Protein AF-A0A543FHK7-F1 (afdb_monomer)

pLDDT: mean 80.86, std 18.91, range [42.31, 97.62]

Organism: NCBI:txid1215925

Foldseek 3Di:
DPPPPVVVVVVVPPPPFFQKKKWWWDDDPDPVPIDIAIAGEHPVRNVVVVVVCVVVVTDMDMDRPDDPPGHHDPVVPPPD

Structure (mmCIF, N/CA/C/O backbone):
data_AF-A0A543FHK7-F1
#
_entry.id   AF-A0A543FHK7-F1
#
loop_
_atom_site.group_PDB
_atom_site.id
_atom_site.type_symbol
_atom_site.label_atom_id
_atom_site.label_alt_id
_atom_site.label_comp_id
_atom_site.label_asym_id
_atom_site.label_entity_id
_atom_site.label_seq_id
_atom_site.pdbx_PDB_ins_code
_atom_site.Cartn_x
_atom_site.Cartn_y
_atom_site.Cartn_z
_atom_site.occupancy
_atom_site.B_iso_or_equiv
_atom_site.auth_seq_id
_atom_site.auth_comp_id
_atom_site.auth_asym_id
_atom_site.auth_atom_id
_atom_site.pdbx_PDB_model_num
ATOM 1 N N . MET A 1 1 ? 14.225 16.224 -41.995 1.00 46.69 1 MET A N 1
ATOM 2 C CA . MET A 1 1 ? 14.159 16.249 -40.521 1.00 46.69 1 MET A CA 1
ATOM 3 C C . MET A 1 1 ? 12.838 15.610 -40.145 1.00 46.69 1 MET A C 1
ATOM 5 O O . MET A 1 1 ? 11.834 16.287 -40.263 1.00 46.69 1 MET A O 1
ATOM 9 N N . ASP A 1 2 ? 12.823 14.314 -39.828 1.00 48.94 2 ASP A N 1
ATOM 10 C CA . ASP A 1 2 ? 11.605 13.631 -39.349 1.00 48.94 2 ASP A CA 1
ATOM 11 C C . ASP A 1 2 ? 11.957 12.338 -38.583 1.00 48.94 2 ASP A C 1
ATOM 13 O O . ASP A 1 2 ? 11.466 11.245 -38.840 1.00 48.94 2 ASP A O 1
ATOM 17 N N . GLY A 1 3 ? 12.958 12.440 -37.703 1.00 42.31 3 GLY A N 1
ATOM 18 C CA . GLY A 1 3 ? 13.521 11.303 -36.960 1.00 42.31 3 GLY A CA 1
ATOM 19 C C . GLY A 1 3 ? 13.042 11.203 -35.511 1.00 42.31 3 GLY A C 1
ATOM 20 O O . GLY A 1 3 ? 13.488 10.320 -34.784 1.00 42.31 3 GLY A O 1
ATOM 21 N N . THR A 1 4 ? 12.167 12.108 -35.068 1.00 47.06 4 THR A N 1
ATOM 22 C CA . THR A 1 4 ? 11.870 12.292 -33.636 1.00 47.06 4 THR A CA 1
ATOM 23 C C . THR A 1 4 ? 10.493 11.760 -33.233 1.00 47.06 4 THR A C 1
ATOM 25 O O . THR A 1 4 ? 10.236 11.589 -32.045 1.00 47.06 4 THR A O 1
ATOM 28 N N . GLN A 1 5 ? 9.612 11.446 -34.191 1.00 44.84 5 GLN A N 1
ATOM 29 C CA . GLN A 1 5 ? 8.255 10.971 -33.885 1.00 44.84 5 GLN A CA 1
ATOM 30 C C . GLN A 1 5 ? 8.184 9.449 -33.656 1.00 44.84 5 GLN A C 1
ATOM 32 O O . GLN A 1 5 ? 7.398 8.989 -32.833 1.00 44.84 5 GLN A O 1
ATOM 37 N N . HIS A 1 6 ? 9.084 8.664 -34.259 1.00 45.06 6 HIS A N 1
ATOM 38 C CA . HIS A 1 6 ? 9.073 7.199 -34.123 1.00 45.06 6 HIS A CA 1
ATOM 39 C C . HIS A 1 6 ? 9.665 6.653 -32.812 1.00 45.06 6 HIS A C 1
ATOM 41 O O . HIS A 1 6 ? 9.435 5.493 -32.468 1.00 45.06 6 HIS A O 1
ATOM 47 N N . ILE A 1 7 ? 10.409 7.462 -32.050 1.00 50.00 7 ILE A N 1
ATOM 48 C CA . ILE A 1 7 ? 10.956 7.034 -30.753 1.00 50.00 7 ILE A CA 1
ATOM 49 C C . ILE A 1 7 ? 9.933 7.132 -29.621 1.00 50.00 7 ILE A C 1
ATOM 51 O O . ILE A 1 7 ? 10.007 6.332 -28.700 1.00 50.00 7 ILE A O 1
ATOM 55 N N . ALA A 1 8 ? 8.949 8.031 -29.686 1.00 47.22 8 ALA A N 1
ATOM 56 C CA . ALA A 1 8 ? 7.959 8.177 -28.615 1.00 47.22 8 ALA A CA 1
ATOM 57 C C . ALA A 1 8 ? 6.912 7.043 -28.609 1.00 47.22 8 ALA A C 1
ATOM 59 O O . ALA A 1 8 ? 6.392 6.672 -27.557 1.00 47.22 8 ALA A O 1
ATOM 60 N N . GLU A 1 9 ? 6.624 6.446 -29.768 1.00 43.28 9 GLU A N 1
ATOM 61 C CA . GLU A 1 9 ? 5.593 5.408 -29.900 1.00 43.28 9 GLU A CA 1
ATOM 62 C C . GLU A 1 9 ? 6.083 4.014 -29.495 1.00 43.28 9 GLU A C 1
ATOM 64 O O . GLU A 1 9 ? 5.310 3.215 -28.964 1.00 43.28 9 GLU A O 1
ATOM 69 N N . ARG A 1 10 ? 7.387 3.732 -29.626 1.00 43.84 10 ARG A N 1
ATOM 70 C CA . ARG A 1 10 ? 7.963 2.440 -29.211 1.00 43.84 10 ARG A CA 1
ATOM 71 C C . ARG A 1 10 ? 7.947 2.232 -27.687 1.00 43.84 10 ARG A C 1
ATOM 73 O O . ARG A 1 10 ? 8.009 1.095 -27.229 1.00 43.84 10 ARG A O 1
ATOM 80 N N . TRP A 1 11 ? 7.795 3.306 -26.910 1.00 48.59 11 TRP A N 1
ATOM 81 C CA . TRP A 1 11 ? 7.723 3.283 -25.442 1.00 48.59 11 TRP A CA 1
ATOM 82 C C . TRP A 1 11 ? 6.287 3.230 -24.899 1.00 48.59 11 TRP A C 1
ATOM 84 O O . TRP A 1 11 ? 6.091 3.129 -23.692 1.00 48.59 11 TRP A O 1
ATOM 94 N N . ARG A 1 12 ? 5.262 3.246 -25.766 1.00 48.44 12 ARG A N 1
ATOM 95 C CA . ARG A 1 12 ? 3.851 3.076 -25.362 1.00 48.44 12 ARG A CA 1
ATOM 96 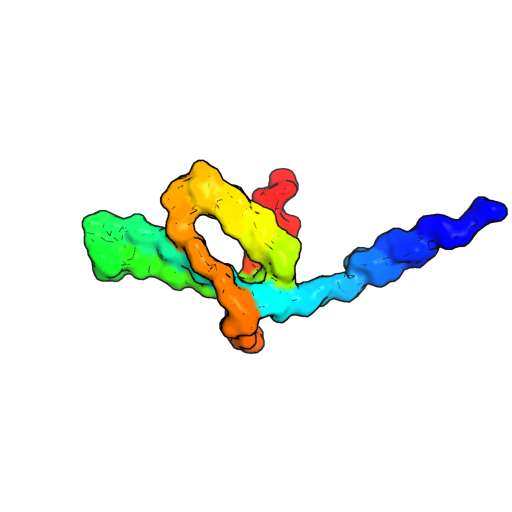C C . ARG A 1 12 ? 3.375 1.616 -25.329 1.00 48.44 12 ARG A C 1
ATOM 98 O O . ARG A 1 12 ? 2.215 1.381 -25.002 1.00 48.44 12 ARG A O 1
ATOM 105 N N . GLY A 1 13 ? 4.231 0.648 -25.670 1.00 45.72 13 GLY A N 1
ATOM 106 C CA . GLY A 1 13 ? 3.811 -0.732 -25.959 1.00 45.72 13 GLY A CA 1
ATOM 107 C C . GLY A 1 13 ? 4.314 -1.831 -25.021 1.00 45.72 13 GLY A C 1
ATOM 108 O O . GLY A 1 13 ? 3.710 -2.898 -24.983 1.00 45.72 13 GLY A O 1
ATOM 109 N N . VAL A 1 14 ? 5.372 -1.608 -24.237 1.00 50.62 14 VAL A N 1
ATOM 110 C CA . VAL A 1 14 ? 5.771 -2.570 -23.200 1.00 50.62 14 VAL A CA 1
ATOM 111 C C . VAL A 1 14 ? 5.155 -2.083 -21.904 1.00 50.62 14 VAL A C 1
ATOM 113 O O . VAL A 1 14 ? 5.630 -1.116 -21.316 1.00 50.62 14 VAL A O 1
ATOM 116 N N . ALA A 1 15 ? 4.052 -2.703 -21.482 1.00 62.50 15 ALA A N 1
ATOM 117 C CA . A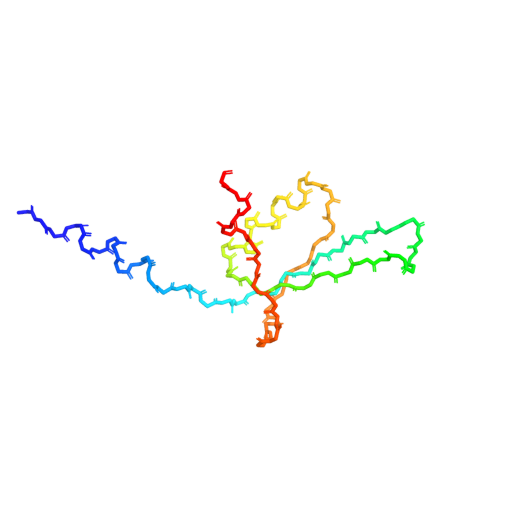LA A 1 15 ? 3.575 -2.525 -20.120 1.00 62.50 15 ALA A CA 1
ATOM 118 C C . ALA A 1 15 ? 4.722 -2.941 -19.195 1.00 62.50 15 ALA A C 1
ATOM 120 O O . ALA A 1 15 ? 5.011 -4.130 -19.073 1.00 62.50 15 ALA A O 1
ATOM 121 N N . GLU A 1 16 ? 5.411 -1.952 -18.626 1.00 73.75 16 GLU A N 1
ATOM 122 C CA . GLU A 1 16 ? 6.585 -2.169 -17.792 1.00 73.75 16 GLU A CA 1
ATOM 123 C C . GLU A 1 16 ? 6.241 -3.215 -16.722 1.00 73.75 16 GLU A C 1
ATOM 125 O O . GLU A 1 16 ? 5.127 -3.218 -16.170 1.00 73.75 16 GLU A O 1
ATOM 130 N N . ALA A 1 17 ? 7.137 -4.184 -16.535 1.00 86.31 17 ALA A N 1
ATOM 131 C CA . ALA A 1 17 ? 6.860 -5.334 -15.690 1.00 86.31 17 ALA A CA 1
ATOM 132 C C . ALA A 1 17 ? 6.675 -4.871 -14.235 1.00 86.31 17 ALA A C 1
ATOM 134 O O . ALA A 1 17 ? 7.466 -4.055 -13.751 1.00 86.31 17 ALA A O 1
ATOM 135 N N . PRO A 1 18 ? 5.658 -5.374 -13.517 1.00 91.12 18 PRO A N 1
ATOM 136 C CA . PRO A 1 18 ? 5.540 -5.109 -12.096 1.00 91.12 18 PRO A CA 1
ATOM 137 C C . PRO A 1 18 ? 6.775 -5.617 -11.351 1.00 91.12 18 PRO A C 1
ATOM 139 O O . PRO A 1 18 ? 7.144 -6.784 -11.453 1.00 91.12 18 PRO A O 1
ATOM 142 N N . THR A 1 19 ? 7.418 -4.723 -10.610 1.00 95.31 19 THR A N 1
ATOM 143 C CA . THR A 1 19 ? 8.625 -5.005 -9.811 1.00 95.31 19 THR A CA 1
ATOM 144 C C . THR A 1 19 ? 8.405 -4.735 -8.331 1.00 95.31 19 THR A C 1
ATOM 146 O O . THR A 1 19 ? 9.256 -5.064 -7.506 1.00 95.31 19 THR A O 1
ATOM 149 N N . ARG A 1 20 ? 7.260 -4.142 -7.987 1.00 96.44 20 ARG A N 1
ATOM 150 C CA . ARG A 1 20 ? 6.875 -3.778 -6.632 1.00 96.44 20 ARG A CA 1
ATOM 151 C C . ARG A 1 20 ? 5.567 -4.443 -6.260 1.00 96.44 20 ARG A C 1
ATOM 153 O O . ARG A 1 20 ? 4.666 -4.568 -7.088 1.00 96.44 20 ARG A O 1
ATOM 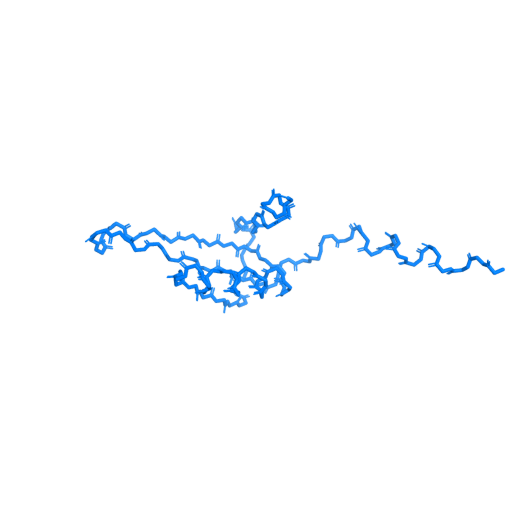160 N N . ARG A 1 21 ? 5.465 -4.836 -4.999 1.00 97.56 21 ARG A N 1
ATOM 161 C CA . ARG A 1 21 ? 4.207 -5.179 -4.358 1.00 97.56 21 ARG A CA 1
ATOM 162 C C . ARG A 1 21 ? 3.814 -4.035 -3.439 1.00 97.56 21 ARG A C 1
ATOM 164 O O . ARG A 1 21 ? 4.623 -3.618 -2.617 1.00 97.56 21 ARG A O 1
ATOM 171 N N . VAL A 1 22 ? 2.594 -3.547 -3.602 1.00 96.50 22 VAL A N 1
ATOM 172 C CA . VAL A 1 22 ? 1.961 -2.548 -2.742 1.00 96.50 22 VAL A CA 1
ATOM 173 C C . VAL A 1 22 ? 0.944 -3.269 -1.873 1.00 96.50 22 VAL A C 1
ATOM 175 O O . VAL A 1 22 ? 0.070 -3.950 -2.409 1.00 96.50 22 VAL A O 1
ATOM 178 N N . THR A 1 23 ? 1.045 -3.111 -0.559 1.00 97.25 23 THR A N 1
ATOM 179 C CA . THR A 1 23 ? 0.062 -3.613 0.402 1.00 97.25 23 THR A CA 1
ATOM 180 C C . THR A 1 23 ? -0.638 -2.425 1.046 1.00 97.25 23 THR A C 1
ATOM 182 O O . THR A 1 23 ? 0.018 -1.514 1.548 1.00 97.25 23 THR A O 1
ATOM 185 N N . VAL A 1 24 ? -1.966 -2.423 0.999 1.00 95.31 24 VAL A N 1
ATOM 186 C CA . VAL A 1 24 ? -2.829 -1.363 1.530 1.00 95.31 24 VAL A CA 1
ATOM 187 C C . VAL A 1 24 ? -3.636 -1.934 2.676 1.00 95.31 24 VAL A C 1
ATOM 189 O O . VAL A 1 24 ? -4.239 -2.996 2.520 1.00 95.31 24 VAL A O 1
ATOM 192 N N . TYR A 1 25 ? -3.654 -1.216 3.789 1.00 94.00 25 TYR A N 1
ATOM 193 C CA . TYR A 1 25 ? -4.355 -1.605 5.000 1.00 94.00 25 TYR A CA 1
ATOM 194 C C . TYR A 1 25 ? -5.533 -0.655 5.201 1.00 94.00 25 TYR A C 1
ATOM 196 O O . TYR A 1 25 ? -5.367 0.568 5.176 1.00 94.00 25 TYR A O 1
ATOM 204 N N . PHE A 1 26 ? -6.722 -1.225 5.356 1.00 91.56 26 PHE A N 1
ATOM 205 C CA . PHE A 1 26 ? -7.933 -0.506 5.717 1.00 91.56 26 PHE A CA 1
ATOM 206 C C . PHE A 1 26 ? -8.346 -0.964 7.106 1.00 91.56 26 PHE A C 1
ATOM 208 O O . PHE A 1 26 ? -8.793 -2.098 7.281 1.00 91.56 26 PHE A O 1
ATOM 215 N N . ASP A 1 27 ? -8.187 -0.073 8.077 1.00 87.62 27 ASP A N 1
ATOM 216 C CA . ASP A 1 27 ? -8.595 -0.332 9.449 1.00 87.62 27 ASP A CA 1
ATOM 217 C C . ASP A 1 27 ? -10.125 -0.293 9.547 1.00 87.62 27 ASP A C 1
ATOM 219 O O . ASP A 1 27 ? -10.778 0.649 9.082 1.00 87.62 27 ASP A O 1
ATOM 223 N N . GLY A 1 28 ? -10.704 -1.326 10.152 1.00 82.75 28 GLY A N 1
ATOM 224 C CA . GLY A 1 28 ? -12.105 -1.337 10.545 1.00 82.75 28 GLY A CA 1
ATOM 225 C C . GLY A 1 28 ? -12.295 -0.916 12.008 1.00 82.75 28 GLY A C 1
ATOM 226 O O . GLY A 1 28 ? -11.330 -0.624 12.715 1.00 82.75 28 GLY A O 1
ATOM 227 N N . PRO A 1 29 ? -13.546 -0.853 12.497 1.00 84.19 29 PRO A N 1
ATOM 228 C CA . PRO A 1 29 ? -13.836 -0.474 13.881 1.00 84.19 29 PRO A CA 1
ATOM 229 C C . PRO A 1 29 ? -13.280 -1.474 14.907 1.00 84.19 29 PRO A C 1
ATOM 231 O O . PRO A 1 29 ? -13.109 -1.111 16.073 1.00 84.19 29 PRO A O 1
ATOM 234 N N . THR A 1 30 ? -12.979 -2.707 14.489 1.00 87.56 30 THR A N 1
ATOM 235 C CA . THR A 1 30 ? -12.248 -3.699 15.281 1.00 87.56 30 THR A CA 1
ATOM 236 C C . THR A 1 30 ? -11.039 -4.243 14.505 1.00 87.56 30 THR A C 1
ATOM 238 O O . THR A 1 30 ? -11.023 -4.176 13.276 1.00 87.56 30 THR A O 1
ATOM 241 N N . PRO A 1 31 ? -10.029 -4.822 15.183 1.00 79.31 31 PRO A N 1
ATOM 242 C CA . PRO A 1 31 ? -8.890 -5.452 14.508 1.00 79.31 31 PRO A CA 1
ATOM 243 C C . PRO A 1 31 ? -9.277 -6.622 13.590 1.00 79.31 31 PRO A C 1
ATOM 245 O O . PRO A 1 31 ? -8.551 -6.945 12.659 1.00 79.31 31 PRO A O 1
ATOM 248 N N . GLU A 1 32 ? -10.414 -7.272 13.848 1.00 86.44 32 GLU A N 1
ATOM 249 C CA . GLU A 1 32 ? -10.928 -8.379 13.030 1.00 86.44 32 GLU A CA 1
ATOM 250 C C . GLU A 1 32 ? -11.538 -7.885 11.706 1.00 86.44 32 GLU A C 1
ATOM 252 O O . GLU A 1 32 ? -11.698 -8.666 10.769 1.00 86.44 32 GLU A O 1
ATOM 257 N N . ASP A 1 33 ? -11.833 -6.585 11.618 1.00 84.12 33 ASP A N 1
ATOM 258 C CA . ASP A 1 33 ? -12.370 -5.913 10.435 1.00 84.12 33 ASP A CA 1
ATOM 259 C C . ASP A 1 33 ? -11.267 -5.330 9.527 1.00 84.12 33 ASP A C 1
ATOM 261 O O . ASP A 1 33 ? -11.571 -4.607 8.575 1.00 84.12 33 ASP A O 1
ATOM 265 N N . GLU A 1 34 ? -9.988 -5.599 9.813 1.00 89.75 34 GLU A N 1
ATOM 266 C CA . GLU A 1 34 ? -8.870 -5.137 8.988 1.00 89.75 34 GLU A CA 1
ATOM 267 C C . GLU A 1 34 ? -8.923 -5.780 7.594 1.00 89.75 34 GLU A C 1
ATOM 269 O O . GLU A 1 34 ? -8.870 -7.003 7.433 1.00 89.75 34 GLU A O 1
ATOM 274 N N . ILE A 1 35 ? -8.993 -4.943 6.557 1.00 94.19 35 ILE A N 1
ATOM 275 C CA . ILE A 1 35 ? -8.941 -5.394 5.166 1.00 94.19 35 ILE A CA 1
ATOM 276 C C . ILE A 1 35 ? -7.561 -5.077 4.599 1.00 94.19 35 ILE A C 1
ATOM 278 O O . ILE A 1 35 ? -7.153 -3.918 4.521 1.00 94.19 35 ILE A O 1
ATOM 282 N N . VAL A 1 36 ? -6.873 -6.112 4.118 1.00 94.00 36 VAL A N 1
ATOM 283 C CA . VAL A 1 36 ? -5.560 -5.991 3.476 1.00 94.00 36 VAL A CA 1
ATOM 284 C C . VAL A 1 36 ? -5.676 -6.294 1.987 1.00 94.00 36 VAL A C 1
ATOM 286 O O . VAL A 1 36 ? -6.125 -7.372 1.594 1.00 94.00 36 VAL A O 1
ATOM 289 N N . LEU A 1 37 ? -5.243 -5.356 1.143 1.00 94.81 37 LEU A N 1
ATOM 290 C CA . LEU A 1 37 ? -5.203 -5.530 -0.310 1.00 94.81 37 LEU A CA 1
ATOM 291 C C . LEU A 1 37 ? -3.759 -5.507 -0.812 1.00 94.81 37 LEU A C 1
ATOM 293 O O . LEU A 1 37 ? -3.025 -4.559 -0.546 1.00 94.81 37 LEU A O 1
ATOM 297 N N . GLU A 1 38 ? -3.364 -6.522 -1.583 1.00 96.38 38 GLU A N 1
ATOM 298 C CA . GLU A 1 38 ? -2.039 -6.602 -2.209 1.00 96.38 38 GLU A CA 1
ATOM 299 C C . GLU A 1 38 ? -2.129 -6.428 -3.730 1.00 96.38 38 GLU A C 1
ATOM 301 O O . GLU A 1 38 ? -2.948 -7.064 -4.400 1.00 96.38 38 GLU A O 1
ATOM 306 N N . TYR A 1 39 ? -1.234 -5.611 -4.285 1.00 95.25 39 TYR A N 1
ATOM 307 C CA . TYR A 1 39 ? -1.170 -5.327 -5.714 1.00 95.25 39 TYR A CA 1
ATOM 308 C C . TYR A 1 39 ? 0.252 -5.392 -6.255 1.00 95.25 39 TYR A C 1
ATOM 310 O O . TYR A 1 39 ? 1.199 -4.951 -5.610 1.00 95.25 39 TYR A O 1
ATOM 318 N N . ALA A 1 40 ? 0.397 -5.876 -7.484 1.00 95.56 40 ALA A N 1
ATOM 319 C CA . ALA A 1 40 ? 1.622 -5.751 -8.258 1.00 95.56 40 ALA A CA 1
ATOM 320 C C . ALA A 1 40 ? 1.639 -4.408 -9.009 1.00 95.56 40 ALA A C 1
ATOM 322 O O . ALA A 1 40 ? 0.668 -4.050 -9.679 1.00 95.56 40 ALA A O 1
ATOM 323 N N . ALA A 1 41 ? 2.751 -3.683 -8.932 1.00 93.81 41 ALA A N 1
ATOM 324 C CA . ALA A 1 41 ? 2.937 -2.366 -9.531 1.00 93.81 41 ALA A CA 1
ATOM 325 C C . ALA A 1 41 ? 4.345 -2.210 -10.123 1.00 93.81 41 ALA A C 1
ATOM 327 O O . ALA A 1 41 ? 5.302 -2.882 -9.715 1.00 93.81 41 ALA A O 1
ATOM 328 N N . THR A 1 42 ? 4.498 -1.306 -11.087 1.00 92.81 42 THR A N 1
ATOM 329 C CA . THR A 1 42 ? 5.826 -0.793 -11.459 1.00 92.81 42 THR A CA 1
ATOM 330 C C . THR A 1 42 ? 6.384 0.085 -10.338 1.00 92.81 42 THR A C 1
ATOM 332 O O . THR A 1 42 ? 5.673 0.456 -9.402 1.00 92.81 42 THR A O 1
ATOM 335 N N . SER A 1 43 ? 7.669 0.442 -10.415 1.00 91.75 43 SER A N 1
ATOM 336 C CA . SER A 1 43 ? 8.255 1.361 -9.429 1.00 91.75 43 SER A CA 1
ATOM 337 C C . SER A 1 43 ? 7.588 2.743 -9.469 1.00 91.75 43 SER A C 1
ATOM 339 O O . SER A 1 43 ? 7.331 3.314 -8.413 1.00 91.75 43 SER A O 1
ATOM 341 N N . THR A 1 44 ? 7.241 3.234 -10.662 1.00 91.06 44 THR A N 1
ATOM 342 C CA . THR A 1 44 ? 6.510 4.498 -10.843 1.00 91.06 44 THR A CA 1
ATOM 343 C C . THR A 1 44 ? 5.097 4.419 -10.268 1.00 91.06 44 THR A C 1
ATOM 345 O O . THR A 1 44 ? 4.731 5.253 -9.448 1.00 91.06 44 THR A O 1
ATOM 348 N N . GLU A 1 45 ? 4.333 3.377 -10.621 1.00 91.94 45 GLU A N 1
ATOM 349 C CA . GLU A 1 45 ? 2.964 3.171 -10.120 1.00 91.94 45 GLU A CA 1
ATOM 350 C C . GLU A 1 45 ? 2.936 3.061 -8.584 1.00 91.94 45 GLU A C 1
ATOM 352 O O . GLU A 1 45 ? 2.062 3.633 -7.933 1.00 91.94 45 GLU A O 1
ATOM 357 N N . ALA A 1 46 ? 3.905 2.351 -7.993 1.00 94.06 46 ALA A N 1
ATOM 358 C CA . ALA A 1 46 ? 4.010 2.209 -6.544 1.00 94.06 46 ALA A CA 1
ATOM 359 C C . ALA A 1 46 ? 4.294 3.548 -5.850 1.00 94.06 46 ALA A C 1
ATOM 361 O O . ALA A 1 46 ? 3.698 3.825 -4.809 1.00 94.06 46 ALA A O 1
ATOM 362 N N . TRP A 1 47 ? 5.177 4.377 -6.415 1.00 92.56 47 TRP A N 1
ATOM 363 C CA . TRP A 1 47 ? 5.479 5.707 -5.883 1.00 92.56 47 TRP A CA 1
ATOM 364 C C . TRP A 1 47 ? 4.247 6.611 -5.907 1.00 92.56 47 TRP A C 1
ATOM 366 O O . TRP A 1 47 ? 3.825 7.111 -4.867 1.00 92.56 47 TRP A O 1
ATOM 376 N N . GLU A 1 48 ? 3.634 6.746 -7.081 1.00 91.25 48 GLU A N 1
ATOM 377 C CA . GLU A 1 48 ? 2.436 7.553 -7.309 1.00 91.25 48 GLU A CA 1
ATOM 378 C C . GLU A 1 48 ? 1.297 7.172 -6.354 1.00 91.25 48 GLU A C 1
ATOM 38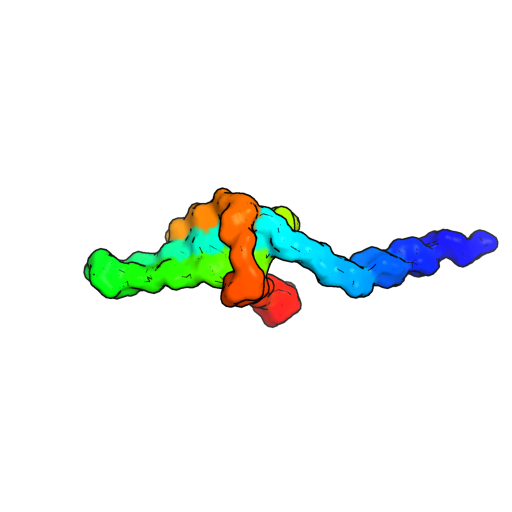0 O O . GLU A 1 48 ? 0.723 8.030 -5.676 1.00 91.25 48 GLU A O 1
ATOM 385 N N . PHE A 1 49 ? 1.003 5.874 -6.248 1.00 92.25 49 PHE A N 1
ATOM 386 C CA . PHE A 1 49 ? -0.037 5.381 -5.354 1.00 92.25 49 PHE A CA 1
ATOM 387 C C . PHE A 1 49 ? 0.300 5.621 -3.885 1.00 92.25 49 PHE A C 1
ATOM 389 O O . PHE A 1 49 ? -0.562 6.071 -3.138 1.00 92.25 49 PHE A O 1
ATOM 396 N N . THR A 1 50 ? 1.539 5.351 -3.464 1.00 92.88 50 THR A N 1
ATOM 397 C CA . THR A 1 50 ? 1.962 5.546 -2.068 1.00 92.88 50 THR A CA 1
ATOM 398 C C . THR A 1 50 ? 1.818 7.006 -1.663 1.00 92.88 50 THR A C 1
ATOM 400 O O . THR A 1 50 ? 1.271 7.289 -0.602 1.00 92.88 50 THR A O 1
ATOM 403 N N . THR A 1 51 ? 2.229 7.943 -2.522 1.00 92.56 51 THR A N 1
ATOM 404 C CA . THR A 1 51 ? 2.031 9.375 -2.278 1.00 92.56 51 THR A CA 1
ATOM 405 C C . THR A 1 51 ? 0.549 9.700 -2.075 1.00 92.56 51 THR A C 1
ATOM 407 O O . THR A 1 51 ? 0.192 10.285 -1.055 1.00 92.56 51 THR A O 1
ATOM 410 N N . ALA A 1 52 ? -0.328 9.280 -2.992 1.00 91.25 52 ALA A N 1
ATOM 411 C CA . ALA A 1 52 ? -1.764 9.544 -2.882 1.00 91.25 52 ALA A CA 1
ATOM 412 C C . ALA A 1 52 ? -2.403 8.886 -1.644 1.00 91.25 52 ALA A C 1
ATOM 414 O O . ALA A 1 52 ? -3.199 9.516 -0.950 1.00 91.25 52 ALA A O 1
ATOM 415 N N . ALA A 1 53 ? -2.035 7.641 -1.341 1.00 91.12 53 ALA A N 1
ATOM 416 C CA . ALA A 1 53 ? -2.557 6.886 -0.208 1.00 91.12 53 ALA A CA 1
ATOM 417 C C . ALA A 1 53 ? -2.164 7.520 1.133 1.00 91.12 53 ALA A C 1
ATOM 419 O O . ALA A 1 53 ? -3.018 7.680 2.002 1.00 91.12 53 ALA A O 1
ATOM 420 N N . LEU A 1 54 ? -0.911 7.967 1.273 1.00 92.19 54 LEU A N 1
ATOM 421 C CA . LEU A 1 54 ? -0.459 8.690 2.463 1.00 92.19 54 LEU A CA 1
ATOM 422 C C . LEU A 1 54 ? -1.208 10.017 2.639 1.00 92.19 54 LEU A C 1
ATOM 424 O O . LEU A 1 54 ? -1.617 10.345 3.750 1.00 92.19 54 LEU A O 1
ATOM 428 N N . HIS A 1 55 ? -1.448 10.759 1.553 1.00 91.75 55 HIS A N 1
ATOM 429 C CA . HIS A 1 55 ? -2.270 11.975 1.605 1.00 91.75 55 HIS A CA 1
ATOM 430 C C . HIS A 1 55 ? -3.728 11.700 1.997 1.00 91.75 55 HIS A C 1
ATOM 432 O O . HIS A 1 55 ? -4.358 12.552 2.620 1.00 91.75 55 HIS A O 1
ATOM 438 N N . ALA A 1 56 ? -4.253 10.521 1.665 1.00 89.94 56 ALA A N 1
ATOM 439 C CA . ALA A 1 56 ? -5.579 10.070 2.076 1.00 89.94 56 ALA A CA 1
ATOM 440 C C . ALA A 1 56 ? -5.616 9.488 3.505 1.00 89.94 56 ALA A C 1
ATOM 442 O O . ALA A 1 56 ? -6.684 9.093 3.966 1.00 89.94 56 ALA A O 1
ATOM 443 N N . GLY A 1 57 ? -4.476 9.430 4.206 1.00 91.62 57 GLY A N 1
ATOM 444 C CA . GLY A 1 57 ? -4.376 8.877 5.557 1.00 91.62 57 GLY A CA 1
ATOM 445 C C . GLY A 1 57 ? -4.399 7.349 5.617 1.00 91.62 57 GLY A C 1
ATOM 446 O O . GLY A 1 57 ? -4.661 6.795 6.679 1.00 91.62 57 GLY A O 1
ATOM 447 N N . LEU A 1 58 ? -4.144 6.664 4.499 1.00 92.06 58 LEU A N 1
ATOM 448 C CA . LEU A 1 58 ? -4.080 5.205 4.456 1.00 92.06 58 LEU A CA 1
ATOM 449 C C . LEU A 1 58 ? -2.703 4.700 4.881 1.00 92.06 58 LEU A C 1
ATOM 451 O O . LEU A 1 58 ? -1.667 5.265 4.517 1.00 92.06 58 LEU A O 1
ATOM 455 N N . THR A 1 59 ? -2.699 3.559 5.562 1.00 94.88 59 THR A N 1
ATOM 456 C CA . THR A 1 59 ? -1.477 2.804 5.829 1.00 94.88 59 THR A CA 1
ATOM 457 C C . THR A 1 59 ? -1.133 1.972 4.597 1.00 94.88 59 THR A C 1
ATOM 459 O O . THR A 1 59 ? -1.957 1.215 4.077 1.00 94.88 59 THR A O 1
ATOM 462 N N . VAL A 1 60 ? 0.100 2.115 4.110 1.00 95.56 60 VAL A N 1
ATOM 463 C CA . VAL A 1 60 ? 0.603 1.406 2.927 1.00 95.56 60 VAL A CA 1
ATOM 464 C C . VAL A 1 60 ? 2.039 0.944 3.128 1.00 95.56 60 VAL A C 1
ATOM 466 O O . VAL A 1 60 ? 2.852 1.649 3.727 1.00 95.56 60 VAL A O 1
ATOM 469 N N . THR A 1 61 ? 2.378 -0.224 2.589 1.00 97.62 61 THR A N 1
ATOM 470 C CA . THR A 1 61 ? 3.759 -0.719 2.523 1.00 97.62 61 THR A CA 1
ATOM 471 C C . THR A 1 61 ? 4.119 -1.134 1.100 1.00 97.62 61 THR A C 1
ATOM 473 O O . THR A 1 61 ? 3.258 -1.508 0.302 1.00 97.62 61 THR A O 1
ATOM 476 N N . VAL A 1 62 ? 5.409 -1.036 0.764 1.00 96.94 62 VAL A N 1
ATOM 477 C CA . VAL A 1 62 ? 5.930 -1.394 -0.559 1.00 96.94 62 VAL A CA 1
ATOM 478 C C . VAL A 1 62 ? 7.175 -2.257 -0.414 1.00 96.94 62 VAL A C 1
ATOM 480 O O . VAL A 1 62 ? 8.132 -1.870 0.257 1.00 96.94 62 VAL A O 1
ATOM 483 N N . ASP A 1 63 ? 7.198 -3.401 -1.094 1.00 97.44 63 ASP A N 1
ATOM 484 C CA . ASP A 1 63 ? 8.375 -4.266 -1.178 1.00 97.44 63 ASP A CA 1
ATOM 485 C C . ASP A 1 63 ? 8.583 -4.843 -2.590 1.00 97.44 63 ASP A C 1
ATOM 487 O O . ASP A 1 63 ? 7.877 -4.502 -3.538 1.00 97.44 63 ASP A O 1
ATOM 491 N N . GLY A 1 64 ? 9.624 -5.662 -2.762 1.00 95.88 64 GLY A N 1
ATOM 492 C CA . GLY A 1 64 ? 9.951 -6.325 -4.030 1.00 95.88 64 GLY A CA 1
ATOM 493 C C . GLY A 1 64 ? 9.382 -7.741 -4.173 1.00 95.88 64 GLY A C 1
ATOM 494 O O . GLY A 1 64 ? 9.763 -8.449 -5.102 1.00 95.88 64 GLY A O 1
ATOM 495 N N . LYS A 1 65 ? 8.518 -8.200 -3.256 1.00 95.44 65 LYS A N 1
ATOM 496 C CA . LYS A 1 65 ? 7.994 -9.577 -3.224 1.00 95.44 65 LYS A CA 1
ATOM 497 C C . LYS A 1 65 ? 6.797 -9.726 -4.163 1.00 95.44 65 LYS A C 1
ATOM 499 O O . LYS A 1 65 ? 5.685 -10.043 -3.742 1.00 95.44 65 LYS A O 1
ATOM 504 N N . VAL A 1 66 ? 7.027 -9.477 -5.448 1.00 93.69 66 VAL A N 1
ATOM 505 C CA . VAL A 1 66 ? 6.014 -9.655 -6.491 1.00 93.69 66 VAL A CA 1
ATOM 506 C C . VAL A 1 66 ? 5.806 -11.141 -6.749 1.00 93.69 66 VAL A C 1
ATOM 508 O O . VAL A 1 66 ? 6.768 -11.883 -6.940 1.00 93.69 66 VAL A O 1
ATOM 511 N N . ARG A 1 67 ? 4.543 -11.565 -6.770 1.00 91.81 67 ARG A N 1
ATOM 512 C CA . ARG A 1 67 ? 4.143 -12.934 -7.095 1.00 91.81 67 ARG A CA 1
ATOM 513 C C . ARG A 1 67 ? 3.183 -12.928 -8.296 1.00 91.81 67 ARG A C 1
ATOM 515 O O . ARG A 1 67 ? 2.444 -11.949 -8.437 1.00 91.81 67 ARG A O 1
ATOM 522 N N . PRO A 1 68 ? 3.207 -13.946 -9.176 1.00 85.31 68 PRO A N 1
ATOM 523 C CA . PRO A 1 68 ? 2.410 -13.981 -10.412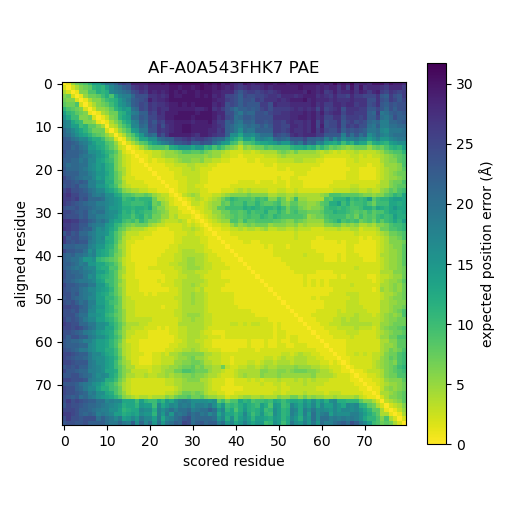 1.00 85.31 68 PRO A CA 1
ATOM 524 C C . PRO A 1 68 ? 0.893 -13.786 -10.248 1.00 85.31 68 PRO A C 1
ATOM 526 O O . PRO A 1 68 ? 0.210 -13.394 -11.188 1.00 85.31 68 PRO A O 1
ATOM 529 N N . GLU A 1 69 ? 0.363 -14.071 -9.066 1.00 91.75 69 GLU A N 1
ATOM 530 C CA . GLU A 1 69 ? -1.059 -14.126 -8.719 1.00 91.75 69 GLU A CA 1
ATOM 531 C C . GLU A 1 69 ? -1.566 -12.771 -8.216 1.00 91.75 69 GLU A C 1
ATOM 533 O O . GLU A 1 69 ? -2.773 -12.557 -8.089 1.00 91.75 69 GLU A O 1
ATOM 538 N N . LEU A 1 7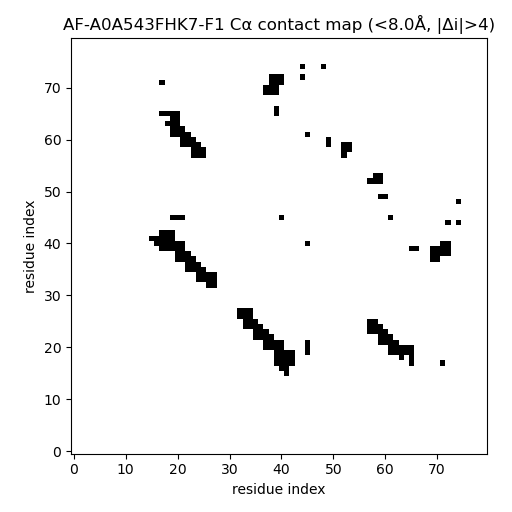0 ? -0.646 -11.847 -7.919 1.00 92.12 70 LEU A N 1
ATOM 539 C CA . LEU A 1 70 ? -0.990 -10.510 -7.470 1.00 92.12 70 LEU A CA 1
ATOM 540 C C . LEU A 1 70 ? -1.706 -9.751 -8.575 1.00 92.12 70 LEU A C 1
ATOM 542 O O . LEU A 1 70 ? -1.225 -9.608 -9.704 1.00 92.12 70 LEU A O 1
ATOM 546 N N . ARG A 1 71 ? -2.847 -9.176 -8.207 1.00 92.38 71 ARG A N 1
ATOM 547 C CA . ARG A 1 71 ? -3.593 -8.308 -9.104 1.00 92.38 71 ARG A CA 1
ATOM 548 C C . ARG A 1 71 ? -2.766 -7.065 -9.413 1.00 92.38 71 ARG A C 1
ATOM 550 O O . ARG A 1 71 ? -2.166 -6.475 -8.520 1.00 92.38 71 ARG A O 1
ATOM 557 N N . ARG A 1 72 ? -2.756 -6.627 -10.670 1.00 91.56 72 ARG A N 1
ATOM 558 C CA . ARG A 1 72 ? -2.098 -5.369 -11.028 1.00 91.56 72 ARG A CA 1
ATOM 559 C C . ARG A 1 72 ? -2.825 -4.182 -10.396 1.00 91.56 72 ARG A C 1
ATOM 561 O O . ARG A 1 72 ? -4.057 -4.169 -10.342 1.00 91.56 72 ARG A O 1
ATOM 568 N N . LEU A 1 73 ? -2.061 -3.201 -9.932 1.00 90.69 73 LEU A N 1
ATOM 569 C CA . LEU A 1 73 ? -2.588 -1.984 -9.332 1.00 90.69 73 LEU A CA 1
ATOM 570 C C . LEU A 1 73 ? -3.487 -1.234 -10.346 1.00 90.69 73 LEU A C 1
ATOM 572 O O . LEU A 1 73 ? -3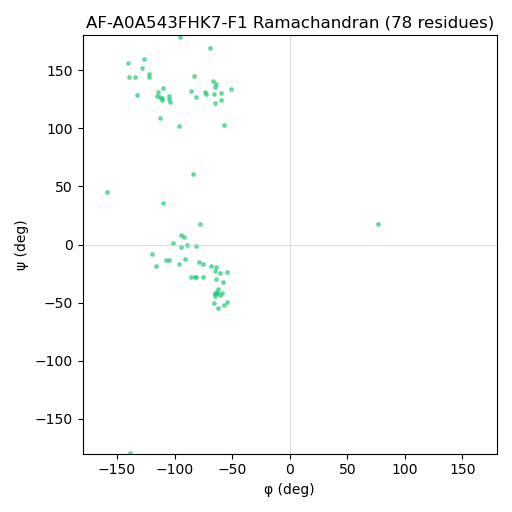.072 -1.022 -11.489 1.00 90.69 73 LEU A O 1
ATOM 576 N N . PRO A 1 74 ? -4.717 -0.830 -9.975 1.00 81.81 74 PRO A N 1
ATOM 577 C CA . PRO A 1 74 ? -5.707 -0.299 -10.920 1.00 81.81 74 PRO A CA 1
ATOM 578 C C . PRO A 1 74 ? -5.489 1.170 -11.357 1.00 81.81 74 PRO A C 1
ATOM 580 O O . PRO A 1 74 ? -6.404 1.794 -11.896 1.00 81.81 74 PRO A O 1
ATOM 583 N N . CYS A 1 75 ? -4.293 1.745 -11.179 1.00 69.88 75 CYS A N 1
ATOM 584 C CA . CYS A 1 75 ? -4.032 3.185 -11.357 1.00 69.88 75 CYS A CA 1
ATOM 585 C C . CYS A 1 75 ? -4.364 3.738 -12.751 1.00 69.88 75 CYS A C 1
ATOM 587 O O . CYS A 1 75 ? -4.822 4.871 -12.870 1.00 69.88 75 CYS A O 1
ATOM 589 N N . ARG A 1 76 ? -4.214 2.941 -13.819 1.00 61.94 76 ARG A N 1
ATOM 590 C CA . ARG A 1 76 ? -4.452 3.413 -15.198 1.00 61.94 76 ARG A CA 1
ATOM 591 C C . ARG A 1 76 ? -5.903 3.809 -15.497 1.00 61.94 76 ARG A C 1
ATOM 593 O O . ARG A 1 76 ? -6.126 4.558 -16.444 1.00 61.94 76 ARG A O 1
ATOM 600 N N . SER A 1 77 ? -6.879 3.302 -14.743 1.00 54.75 77 SER A N 1
ATOM 601 C CA . SER A 1 77 ? -8.306 3.590 -14.963 1.00 54.75 77 SER A CA 1
ATOM 602 C C . SER A 1 77 ? -8.913 4.564 -13.955 1.00 54.75 77 SER A C 1
ATOM 604 O O . SER A 1 77 ? -10.021 5.032 -14.188 1.00 54.75 77 SER A O 1
ATOM 606 N N . LEU A 1 78 ? -8.228 4.848 -12.843 1.00 55.31 78 LEU A N 1
ATOM 607 C CA . LEU A 1 78 ? -8.793 5.624 -11.732 1.00 55.31 78 LEU A CA 1
ATOM 608 C C 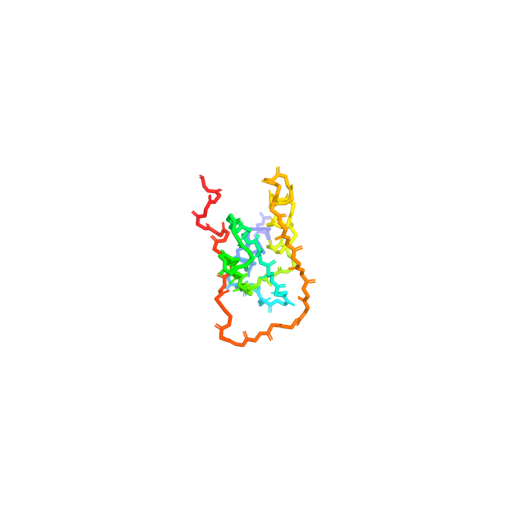. LEU A 1 78 ? -8.444 7.119 -11.781 1.00 55.31 78 LEU A C 1
ATOM 610 O O . LEU A 1 78 ? -9.080 7.896 -11.083 1.00 55.31 78 LEU A O 1
ATOM 614 N N . TRP A 1 79 ? -7.437 7.525 -12.561 1.00 57.38 79 TRP A N 1
ATOM 615 C CA . TRP A 1 79 ? -6.894 8.896 -12.569 1.00 57.38 79 TRP A CA 1
ATOM 616 C C . TRP A 1 79 ? -7.212 9.666 -13.866 1.00 57.38 79 TRP A C 1
ATOM 618 O O . TRP A 1 79 ? -6.377 10.421 -14.363 1.00 57.38 79 TRP A O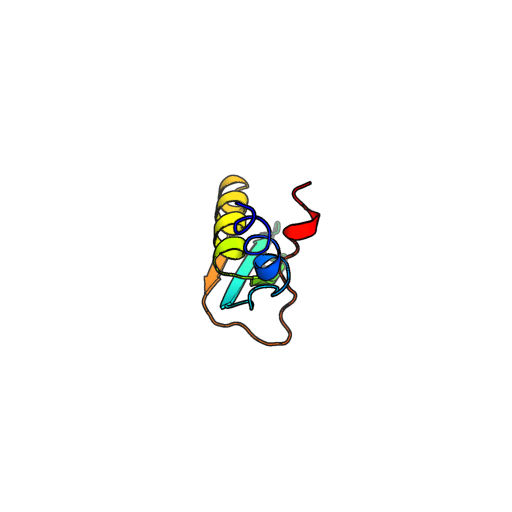 1
ATOM 628 N N . ARG A 1 80 ? -8.396 9.437 -14.451 1.00 45.94 80 ARG A N 1
ATOM 629 C CA . ARG A 1 80 ? -8.917 10.241 -15.571 1.00 45.94 80 ARG A CA 1
ATOM 630 C C . ARG A 1 80 ? -9.801 11.377 -15.088 1.00 45.94 80 ARG A C 1
ATOM 632 O O . ARG A 1 80 ? -10.589 11.128 -14.153 1.00 45.94 80 ARG A O 1
#

Solvent-accessible surface area (backbone atoms only — not comparable to full-atom values): 4928 Å² total; per-residue (Å²): 142,86,80,71,69,71,63,65,57,69,68,74,69,65,79,71,69,60,56,21,22,39,37,40,48,44,84,41,102,45,83,88,51,51,46,76,49,66,22,25,20,28,70,64,56,43,50,57,49,50,56,53,36,50,76,71,71,42,54,70,49,76,47,68,79,57,54,97,82,45,47,66,57,68,62,91,78,72,78,120

Radius of gyration: 16.4 Å; Cα contacts (8 Å, |Δi|>4): 102; chains: 1; bounding box: 28×30×56 Å

Secondary structure (DSSP, 8-state):
---SSHHHHTTSSS-PPP-EEEEEEE--SSGGG-EEEEEEE-HHHHHHHHHHHHHTT-EEEEES---TTSEEPTHHHH--

Sequence (80 aa):
MDGTQHIAERWRGVAEAPTRRVTVYFDGPTPEDEIVLEYAATSTEAWEFTTAALHAGLTVTVDGKVRPELRRLPCRSLWR

Mean predicted aligned error: 9.5 Å

Nearest PDB structures (foldseek):
  1wwq-assembly1_A  TM=4.006E-01  e=9.927E-01  Mus musculus
  7ztb-assembly1_A  TM=5.157E-01  e=4.870E+00  Salmonella
  7zn2-assembly1_c  TM=4.098E-01  e=3.120E+00  Escherichia phage T5
  6s0x-assembly1_c  TM=4.054E-01  e=6.693E+00  Staphylococcus aureus
  4fs2-assembly1_A  TM=2.462E-01  e=9.803E+00  Homo sapiens